Protein AF-A0A1V9VAI1-F1 (afdb_monomer_lite)

Foldseek 3Di:
DDDDQQDWDWDWDADPVRPDIDTFTWGFHAADDPPRDTDTHTDDPPPPDDDPPDDDDDPDDD

Organism: NCBI:txid28198

pLDDT: mean 87.6, std 10.9, range [48.53, 96.81]

Radius of gyration: 13.83 Å; chains: 1; bounding box: 30×34×28 Å

Sequence (62 aa):
MEIKTFDIVLCEFYFSNLNQSKKRPVLVFKDNLPFDDFIAIPISSKIGNMTNDEILIELKYL

InterPro domains:
  IPR003477 mRNA interferase PemK-like [PF02452] (5-52)
  IPR011067 Plasmid maintenance toxin/Cell growth inhibitor [G3DSA:2.30.30.110] (1-61)

Structure (mmCIF, N/CA/C/O backbone):
data_AF-A0A1V9VAI1-F1
#
_entry.id   AF-A0A1V9VAI1-F1
#
loop_
_atom_site.group_PDB
_atom_site.id
_atom_site.type_symbol
_atom_site.label_atom_id
_atom_site.label_alt_id
_atom_site.label_comp_id
_atom_site.label_asym_id
_atom_site.label_entity_id
_atom_site.label_seq_id
_atom_site.pdbx_PDB_ins_code
_atom_site.Cartn_x
_atom_site.Cartn_y
_atom_site.Cartn_z
_atom_site.occupancy
_atom_site.B_iso_or_equiv
_atom_site.auth_seq_id
_atom_site.auth_comp_id
_atom_site.auth_asym_id
_atom_site.auth_atom_id
_atom_site.pdbx_PDB_model_num
ATOM 1 N N . MET A 1 1 ? 15.013 -10.024 -3.392 1.00 68.88 1 MET A N 1
ATOM 2 C CA . MET A 1 1 ? 13.808 -10.877 -3.322 1.00 68.88 1 MET A CA 1
ATOM 3 C C . MET A 1 1 ? 12.933 -10.449 -4.477 1.00 68.88 1 MET A C 1
ATOM 5 O O . MET A 1 1 ? 12.809 -9.247 -4.662 1.00 68.88 1 MET A O 1
ATOM 9 N N . GLU A 1 2 ? 12.425 -11.377 -5.285 1.00 85.75 2 GLU A N 1
ATOM 10 C CA . GLU A 1 2 ? 11.492 -11.021 -6.361 1.00 85.75 2 GLU A CA 1
ATOM 11 C C . GLU A 1 2 ? 10.169 -10.596 -5.706 1.0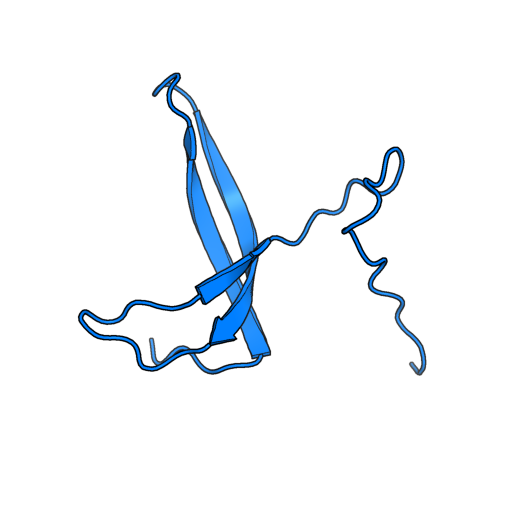0 85.75 2 GLU A C 1
ATOM 13 O O . GLU A 1 2 ? 9.578 -11.394 -4.983 1.00 85.75 2 GLU A O 1
ATOM 18 N N . ILE A 1 3 ? 9.774 -9.332 -5.876 1.00 91.31 3 ILE A N 1
ATOM 19 C CA . ILE A 1 3 ? 8.518 -8.777 -5.356 1.00 91.31 3 ILE A CA 1
ATOM 20 C C . ILE A 1 3 ? 7.492 -8.837 -6.480 1.00 91.31 3 ILE A C 1
ATOM 22 O O . ILE A 1 3 ? 7.784 -8.370 -7.582 1.00 91.31 3 ILE A O 1
ATOM 26 N N . LYS A 1 4 ? 6.309 -9.386 -6.200 1.00 95.44 4 LYS A N 1
ATOM 27 C CA . LYS A 1 4 ? 5.223 -9.513 -7.173 1.00 95.44 4 LYS A CA 1
ATOM 28 C C . LYS A 1 4 ? 4.017 -8.676 -6.789 1.00 95.44 4 LYS A C 1
ATOM 30 O O . LYS A 1 4 ? 3.755 -8.412 -5.615 1.00 95.44 4 LYS A O 1
ATOM 35 N N . TH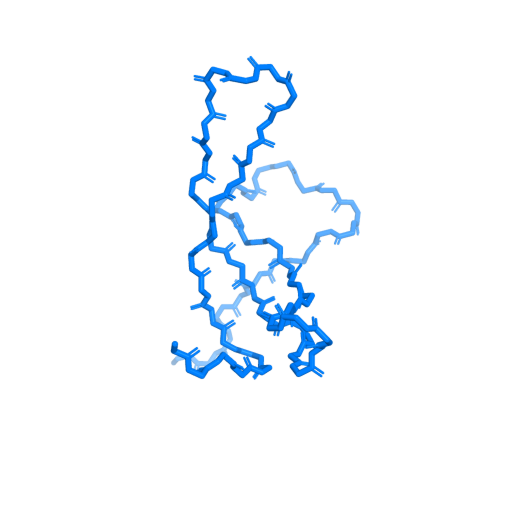R A 1 5 ? 3.251 -8.267 -7.795 1.00 96.75 5 THR A N 1
ATOM 36 C CA . THR A 1 5 ? 1.924 -7.678 -7.579 1.00 96.75 5 THR A CA 1
ATOM 37 C C . THR A 1 5 ? 1.081 -8.591 -6.671 1.00 96.75 5 THR A C 1
ATOM 39 O O . THR A 1 5 ? 1.041 -9.803 -6.870 1.00 96.75 5 THR A O 1
ATOM 42 N N . PHE A 1 6 ? 0.406 -7.990 -5.686 1.00 95.12 6 PHE A N 1
ATOM 43 C CA . PHE A 1 6 ? -0.344 -8.616 -4.585 1.00 95.12 6 PHE A CA 1
ATOM 44 C C . PHE A 1 6 ? 0.460 -9.212 -3.423 1.00 95.12 6 PHE A C 1
ATOM 46 O O . PHE A 1 6 ? -0.153 -9.662 -2.452 1.00 95.12 6 PHE A O 1
ATOM 53 N N . ASP A 1 7 ? 1.791 -9.142 -3.437 1.00 95.88 7 ASP A N 1
ATOM 54 C CA . ASP A 1 7 ? 2.566 -9.463 -2.240 1.00 95.88 7 ASP A CA 1
ATOM 55 C C . ASP A 1 7 ? 2.284 -8.458 -1.112 1.00 95.88 7 ASP A C 1
ATOM 57 O O . ASP A 1 7 ? 2.073 -7.261 -1.340 1.00 95.88 7 ASP A O 1
ATOM 61 N N . ILE A 1 8 ? 2.332 -8.943 0.132 1.00 95.25 8 ILE A N 1
ATOM 62 C CA . ILE A 1 8 ? 2.379 -8.093 1.323 1.00 95.25 8 ILE A CA 1
ATOM 63 C C . ILE A 1 8 ? 3.814 -8.084 1.833 1.00 95.25 8 ILE A C 1
ATOM 65 O O . ILE A 1 8 ? 4.336 -9.106 2.279 1.00 95.25 8 ILE A O 1
ATOM 69 N N . VAL A 1 9 ? 4.442 -6.912 1.803 1.00 95.31 9 VAL A N 1
ATOM 70 C CA . VAL A 1 9 ? 5.830 -6.722 2.240 1.00 95.31 9 VAL A CA 1
ATOM 71 C C . VAL A 1 9 ? 5.910 -5.672 3.341 1.00 95.31 9 VAL A C 1
ATOM 73 O O . VAL A 1 9 ? 5.019 -4.838 3.501 1.00 95.31 9 VAL A O 1
ATOM 76 N N . LEU A 1 10 ? 6.977 -5.717 4.139 1.00 94.81 10 LEU A N 1
ATOM 77 C CA . LEU A 1 10 ? 7.218 -4.743 5.200 1.00 94.81 10 LEU A CA 1
ATOM 78 C C . LEU A 1 10 ? 8.199 -3.675 4.706 1.00 94.81 10 LEU A C 1
ATOM 80 O O . LEU A 1 10 ? 9.363 -3.979 4.457 1.00 94.81 10 LEU A O 1
ATOM 84 N N . CYS A 1 11 ? 7.743 -2.426 4.616 1.00 92.88 11 CYS A N 1
ATOM 85 C CA . CYS A 1 11 ? 8.558 -1.289 4.182 1.00 92.88 11 CYS A CA 1
ATOM 86 C C . CYS A 1 11 ? 8.897 -0.362 5.346 1.00 92.88 11 CYS A C 1
ATOM 88 O O . CYS A 1 11 ? 8.094 -0.173 6.262 1.00 92.88 11 CYS A O 1
ATOM 90 N N . GLU A 1 12 ? 10.076 0.251 5.290 1.00 91.38 12 GLU A N 1
ATOM 91 C CA . GLU A 1 12 ? 10.492 1.293 6.223 1.00 91.38 12 GLU A CA 1
ATOM 92 C C . GLU A 1 12 ? 10.154 2.677 5.656 1.00 91.38 12 GLU A C 1
ATOM 94 O O . GLU A 1 12 ? 10.604 3.049 4.578 1.00 91.38 12 GLU A O 1
ATOM 99 N N . PHE A 1 13 ? 9.337 3.436 6.388 1.00 87.88 13 PHE A N 1
ATOM 100 C CA . PHE A 1 13 ? 8.943 4.797 6.035 1.00 87.88 13 PHE A CA 1
ATOM 101 C C . PHE A 1 13 ? 9.722 5.805 6.875 1.00 87.88 13 PHE A C 1
ATOM 103 O O . PHE A 1 13 ? 9.637 5.778 8.108 1.00 87.88 13 PHE A O 1
ATOM 110 N N . TYR A 1 14 ? 10.417 6.722 6.204 1.00 82.31 14 TYR A N 1
ATOM 111 C CA . TYR A 1 14 ? 11.113 7.848 6.820 1.00 82.31 14 TYR A CA 1
ATOM 112 C C . TYR A 1 14 ? 10.208 9.081 6.817 1.00 82.31 14 TYR A C 1
ATOM 114 O O . TYR A 1 14 ? 9.730 9.513 5.770 1.00 82.31 14 TYR A O 1
ATOM 122 N N . PHE A 1 15 ? 9.953 9.649 7.994 1.00 80.00 15 PHE A N 1
ATOM 123 C CA . PHE A 1 15 ? 9.186 10.887 8.123 1.00 80.00 15 PHE A CA 1
ATOM 124 C C . PHE A 1 15 ? 10.129 12.093 8.116 1.00 80.00 15 PHE A C 1
ATOM 126 O O . PHE A 1 15 ? 11.269 12.009 8.569 1.00 80.00 15 PHE A O 1
ATOM 133 N N . SER A 1 16 ? 9.645 13.236 7.626 1.00 70.19 16 SER A N 1
ATOM 134 C CA . SER A 1 16 ? 10.417 14.485 7.491 1.00 70.19 16 SER A CA 1
ATOM 135 C C . SER A 1 16 ? 10.973 15.033 8.810 1.00 70.19 16 SER A C 1
ATOM 137 O O . SER A 1 16 ? 11.871 15.866 8.797 1.00 70.19 16 SER A O 1
ATOM 139 N N . ASN A 1 17 ? 10.482 14.548 9.953 1.00 69.06 17 ASN A N 1
ATOM 140 C CA . ASN A 1 17 ? 11.036 14.856 11.268 1.00 69.06 17 ASN A CA 1
ATOM 141 C C . ASN A 1 17 ? 12.278 14.014 11.634 1.00 69.06 17 ASN A C 1
ATOM 143 O O . ASN A 1 17 ? 12.766 14.157 12.752 1.00 69.06 17 ASN A O 1
ATOM 147 N N . LEU A 1 18 ? 12.759 13.154 10.721 1.00 62.69 18 LEU A N 1
ATOM 148 C CA . LEU A 1 18 ? 14.056 12.450 10.675 1.00 62.69 18 LEU A CA 1
AT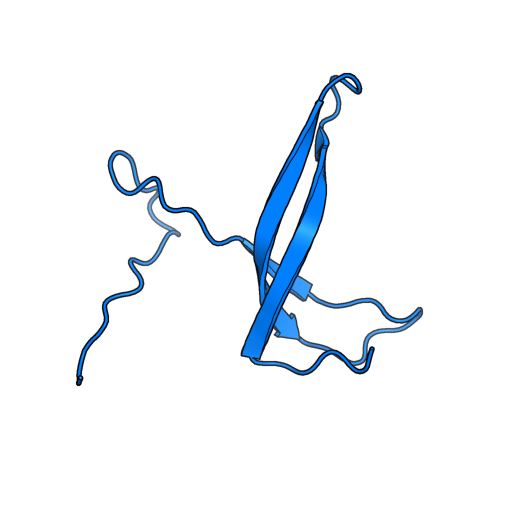OM 149 C C . LEU A 1 18 ? 14.472 11.619 11.905 1.00 62.69 18 LEU A C 1
ATOM 151 O O . LEU A 1 18 ? 15.499 10.953 11.866 1.00 62.69 18 LEU A O 1
ATOM 155 N N . ASN A 1 19 ? 13.662 11.578 12.960 1.00 63.41 19 ASN A N 1
ATOM 156 C CA . ASN A 1 19 ? 13.976 10.891 14.213 1.00 63.41 19 ASN A CA 1
ATOM 157 C C . ASN A 1 19 ? 13.162 9.609 14.430 1.00 63.41 19 ASN A C 1
ATOM 159 O O . ASN A 1 19 ? 13.327 8.946 15.452 1.00 63.41 19 ASN A O 1
ATOM 163 N N . GLN A 1 20 ? 12.252 9.264 13.513 1.00 72.56 20 GLN A N 1
ATOM 164 C CA . GLN A 1 20 ? 11.430 8.059 13.620 1.00 72.56 20 GLN A CA 1
ATOM 165 C C . GLN A 1 20 ? 11.212 7.439 12.243 1.00 72.56 20 GLN A C 1
ATOM 167 O O . GLN A 1 20 ? 1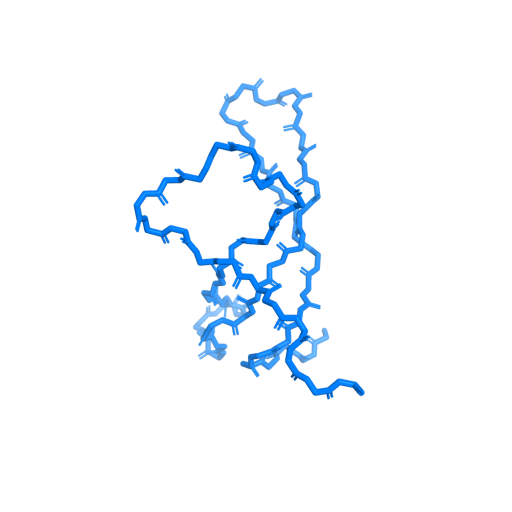0.556 8.033 11.385 1.00 72.56 20 GLN A O 1
ATOM 172 N N . SER A 1 21 ? 11.713 6.221 12.054 1.00 81.44 21 SER A N 1
ATOM 173 C CA . SER A 1 21 ? 11.251 5.354 10.979 1.00 81.44 21 SER A CA 1
ATOM 174 C C . SER A 1 21 ? 10.115 4.469 11.487 1.00 81.44 21 SER A C 1
ATOM 176 O O . SER A 1 21 ? 10.060 4.092 12.662 1.00 81.44 21 SER A O 1
ATOM 178 N N . LYS A 1 22 ? 9.147 4.172 10.618 1.00 86.25 22 LYS A N 1
ATOM 179 C CA . LYS A 1 22 ? 8.088 3.204 10.927 1.00 86.25 22 LYS A CA 1
ATOM 180 C C . LYS A 1 22 ? 8.114 2.101 9.897 1.00 86.25 22 LYS A C 1
ATOM 182 O O . LYS A 1 22 ? 8.033 2.370 8.703 1.00 86.25 22 LYS A O 1
ATOM 187 N N . LYS A 1 23 ? 8.157 0.861 10.372 1.00 91.25 23 LYS A N 1
ATOM 188 C CA . LYS A 1 23 ? 7.928 -0.306 9.527 1.00 91.25 23 LYS A CA 1
ATOM 189 C C . LYS A 1 23 ? 6.427 -0.505 9.371 1.00 91.25 23 LYS A C 1
ATOM 191 O O . LYS A 1 23 ? 5.721 -0.591 10.376 1.00 91.25 23 LYS A O 1
ATOM 196 N N . ARG A 1 24 ? 5.932 -0.528 8.136 1.00 92.06 24 ARG A N 1
ATOM 197 C CA . ARG A 1 24 ? 4.508 -0.729 7.841 1.00 92.06 24 ARG A CA 1
ATOM 198 C C . ARG A 1 24 ? 4.330 -1.808 6.780 1.00 92.06 24 ARG A C 1
ATOM 200 O O . ARG A 1 24 ? 5.108 -1.824 5.824 1.00 92.06 24 ARG A O 1
ATOM 207 N N . PRO A 1 25 ? 3.335 -2.695 6.940 1.00 95.62 25 PRO A N 1
ATOM 208 C CA . PRO A 1 25 ? 2.949 -3.589 5.866 1.00 95.62 25 PRO A CA 1
ATOM 209 C C . PRO A 1 25 ? 2.367 -2.767 4.717 1.00 95.62 25 PRO A C 1
ATOM 211 O O . PRO A 1 25 ? 1.635 -1.798 4.940 1.00 95.62 25 PRO A O 1
ATOM 214 N N . VAL A 1 26 ? 2.696 -3.152 3.494 1.00 95.75 26 VAL A N 1
ATOM 215 C CA . VAL A 1 26 ? 2.158 -2.557 2.275 1.00 95.75 26 VAL A CA 1
ATOM 216 C C . VAL A 1 26 ? 1.744 -3.672 1.318 1.00 95.75 26 VAL A C 1
ATOM 218 O O . VAL A 1 26 ? 2.409 -4.705 1.252 1.00 95.75 26 VAL A O 1
ATOM 221 N N . LEU A 1 27 ? 0.647 -3.465 0.596 1.00 96.38 27 LEU A N 1
ATOM 222 C CA . LEU A 1 27 ? 0.213 -4.314 -0.508 1.00 96.38 27 LEU A CA 1
ATOM 223 C C . LEU A 1 27 ? 0.856 -3.814 -1.798 1.00 96.38 27 LEU A C 1
ATOM 225 O O . LEU A 1 27 ? 0.629 -2.667 -2.182 1.00 96.38 27 LEU A O 1
ATOM 229 N N . VAL A 1 28 ? 1.614 -4.660 -2.486 1.00 96.81 28 VAL A N 1
ATOM 230 C CA . VAL A 1 28 ? 2.200 -4.316 -3.784 1.00 96.81 28 VAL A CA 1
ATOM 231 C C . VAL A 1 28 ? 1.085 -4.205 -4.820 1.00 96.81 28 VAL A C 1
ATOM 233 O O . VAL A 1 28 ? 0.393 -5.175 -5.121 1.00 96.81 28 VAL A O 1
ATOM 236 N N . PHE A 1 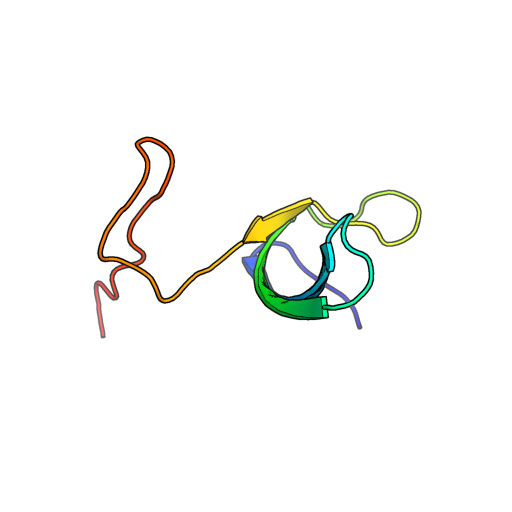29 ? 0.905 -3.004 -5.360 1.00 96.50 29 PHE A N 1
ATOM 237 C CA . PHE A 1 29 ? -0.108 -2.693 -6.367 1.00 96.50 29 PHE A CA 1
ATOM 238 C C . PHE A 1 29 ? 0.441 -2.810 -7.791 1.00 96.50 29 PHE A C 1
ATOM 240 O O . PHE A 1 29 ? -0.284 -3.196 -8.704 1.00 96.50 29 PHE A O 1
ATOM 247 N N . LYS A 1 30 ? 1.718 -2.466 -7.982 1.00 96.25 30 LYS A N 1
ATOM 248 C CA . LYS A 1 30 ? 2.415 -2.591 -9.261 1.00 96.25 30 LYS A CA 1
ATOM 249 C C . LYS A 1 30 ? 3.896 -2.848 -9.023 1.00 96.25 30 LYS A C 1
ATOM 251 O O . LYS A 1 30 ? 4.547 -2.050 -8.356 1.00 96.25 30 LYS 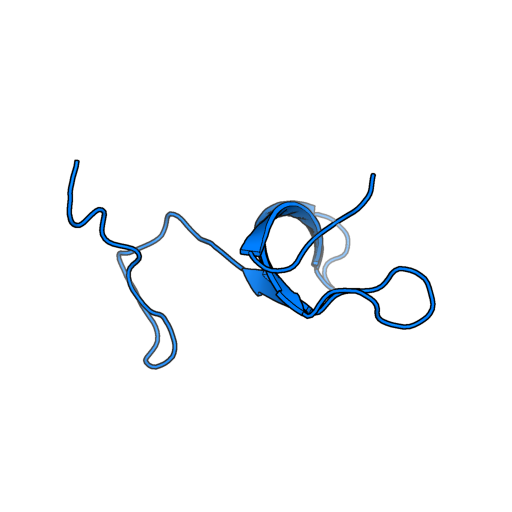A O 1
ATOM 256 N N . ASP A 1 31 ? 4.402 -3.925 -9.596 1.00 94.25 31 ASP A N 1
ATOM 257 C CA . ASP A 1 31 ? 5.807 -4.328 -9.613 1.00 94.25 31 ASP A CA 1
ATOM 258 C C . ASP A 1 31 ? 6.488 -3.986 -10.957 1.00 94.25 31 ASP A C 1
ATOM 260 O O . ASP A 1 31 ? 5.909 -3.313 -11.819 1.00 94.25 31 ASP A O 1
ATOM 264 N N . ASN A 1 32 ? 7.740 -4.437 -11.115 1.00 91.25 32 ASN A N 1
ATOM 265 C CA . ASN A 1 32 ? 8.539 -4.333 -12.342 1.00 91.25 32 ASN A CA 1
ATOM 266 C C . ASN A 1 32 ? 8.682 -2.893 -12.876 1.00 91.25 32 ASN A C 1
ATOM 268 O O . ASN A 1 32 ? 8.559 -2.631 -14.078 1.00 91.25 32 ASN A O 1
ATOM 272 N N . LEU A 1 33 ? 8.903 -1.939 -11.969 1.00 92.19 33 LEU A N 1
ATOM 273 C CA . LEU A 1 33 ? 9.282 -0.577 -12.335 1.00 92.19 33 LEU A CA 1
ATOM 274 C C . LEU A 1 33 ? 10.810 -0.482 -12.493 1.00 92.19 33 LEU A C 1
ATOM 276 O O . LEU A 1 33 ? 11.543 -1.340 -11.997 1.00 92.19 33 LEU A O 1
ATOM 280 N N . PRO A 1 34 ? 11.315 0.546 -13.199 1.00 94.12 34 PRO A N 1
ATOM 281 C CA . PRO A 1 34 ? 12.749 0.807 -13.262 1.00 94.12 34 PRO A CA 1
ATOM 282 C C . PRO A 1 34 ? 13.381 0.876 -11.864 1.00 94.12 34 PRO A C 1
ATOM 284 O O . PRO A 1 34 ? 12.730 1.308 -10.921 1.00 94.12 34 PRO A O 1
ATOM 287 N N . PHE A 1 35 ? 14.659 0.502 -11.756 1.00 90.75 35 PHE A N 1
ATOM 288 C CA . PHE A 1 35 ? 15.443 0.574 -10.509 1.00 90.75 35 PHE A CA 1
ATOM 289 C C . PHE A 1 35 ? 14.944 -0.320 -9.360 1.00 90.75 35 PHE A C 1
ATOM 291 O O . PHE A 1 35 ? 15.218 -0.022 -8.203 1.00 90.75 35 PHE A O 1
ATOM 298 N N . ASP A 1 36 ? 14.255 -1.420 -9.681 1.00 87.50 36 ASP A N 1
ATOM 299 C CA . ASP A 1 36 ? 13.654 -2.342 -8.703 1.00 87.50 36 ASP A CA 1
ATOM 300 C C . ASP A 1 36 ? 12.582 -1.680 -7.814 1.00 87.50 36 ASP A C 1
ATOM 302 O O . ASP A 1 36 ? 12.279 -2.150 -6.713 1.00 87.50 36 ASP A O 1
ATOM 306 N N . ASP A 1 37 ? 11.975 -0.598 -8.310 1.00 92.50 37 ASP A N 1
ATOM 307 C CA . ASP A 1 37 ? 10.886 0.097 -7.636 1.00 92.50 37 ASP A CA 1
ATOM 308 C C . ASP A 1 37 ? 9.549 -0.653 -7.776 1.00 92.50 37 ASP A C 1
ATOM 310 O O . ASP A 1 37 ? 9.315 -1.477 -8.670 1.00 92.50 37 ASP A O 1
ATOM 314 N N . PHE A 1 38 ? 8.611 -0.305 -6.898 1.00 94.81 38 PHE A N 1
ATOM 315 C CA . PHE A 1 38 ? 7.222 -0.741 -6.968 1.00 94.81 38 PHE A CA 1
ATOM 316 C C . PHE A 1 38 ? 6.294 0.333 -6.392 1.00 94.81 38 PHE A C 1
ATOM 318 O O . PHE A 1 38 ? 6.700 1.195 -5.612 1.00 94.81 38 PHE A O 1
ATOM 325 N N . ILE A 1 39 ? 5.018 0.275 -6.766 1.00 96.38 39 ILE A N 1
ATOM 326 C CA . ILE A 1 39 ? 3.954 1.071 -6.146 1.00 96.38 39 ILE A CA 1
ATOM 327 C C . ILE A 1 39 ? 3.202 0.163 -5.184 1.00 96.38 39 ILE A C 1
ATOM 329 O O . ILE A 1 39 ? 2.828 -0.955 -5.542 1.00 96.38 39 ILE A O 1
ATOM 333 N N . ALA A 1 40 ? 2.948 0.649 -3.972 1.00 95.69 40 ALA A N 1
ATOM 334 C CA . ALA A 1 40 ? 2.230 -0.103 -2.957 1.00 95.69 40 ALA A CA 1
ATOM 335 C C . ALA A 1 40 ? 1.238 0.753 -2.169 1.00 95.69 40 ALA A C 1
ATOM 337 O O . ALA A 1 40 ? 1.383 1.970 -2.053 1.00 95.69 40 ALA A O 1
ATOM 338 N N . ILE A 1 41 ? 0.238 0.078 -1.608 1.00 95.56 41 ILE A N 1
ATOM 339 C CA . ILE A 1 41 ? -0.820 0.658 -0.784 1.00 95.56 41 ILE A CA 1
ATOM 340 C C . ILE A 1 41 ? -0.532 0.295 0.681 1.00 95.56 41 ILE A C 1
ATOM 342 O O . ILE A 1 41 ? -0.432 -0.892 1.001 1.00 95.56 41 ILE A O 1
ATOM 346 N N . PRO A 1 42 ? -0.367 1.269 1.592 1.00 93.38 42 PRO A N 1
ATOM 347 C CA . PRO A 1 42 ? -0.057 0.986 2.988 1.00 93.38 42 PRO A CA 1
ATOM 348 C C . PRO A 1 42 ? -1.242 0.356 3.723 1.00 93.38 42 PRO A C 1
ATOM 350 O O . PRO A 1 42 ? -2.378 0.800 3.595 1.00 93.38 42 PRO A O 1
ATOM 353 N N . ILE A 1 43 ? -0.951 -0.643 4.555 1.00 94.00 43 ILE A N 1
ATOM 354 C CA . ILE A 1 43 ? -1.929 -1.320 5.407 1.00 94.00 43 ILE A CA 1
ATOM 355 C C . ILE A 1 43 ? -1.727 -0.862 6.857 1.00 94.00 43 ILE A C 1
ATOM 357 O O . ILE A 1 43 ? -0.605 -0.692 7.345 1.00 94.00 43 ILE A O 1
ATOM 361 N N . SER A 1 44 ? -2.833 -0.657 7.567 1.00 91.06 44 SER A N 1
ATOM 362 C CA . SER A 1 44 ? -2.854 -0.238 8.967 1.00 91.06 44 SER A CA 1
ATOM 363 C C . SER A 1 44 ? -3.891 -1.043 9.742 1.00 91.06 44 SER A C 1
ATOM 365 O O . SER A 1 44 ? -4.978 -1.304 9.242 1.00 91.06 44 SER A O 1
ATOM 367 N N . SER A 1 45 ? -3.583 -1.387 10.993 1.00 90.75 45 SER A N 1
ATOM 368 C CA . SER A 1 45 ? -4.554 -1.975 11.927 1.00 90.75 45 SER A CA 1
ATOM 369 C C . SER A 1 45 ? -5.468 -0.931 12.584 1.00 90.75 45 SER A C 1
ATOM 371 O O . SER A 1 45 ? -6.396 -1.277 13.312 1.00 90.75 45 SER A O 1
ATOM 373 N N . LYS A 1 46 ? -5.214 0.366 12.363 1.00 90.44 46 LYS A N 1
ATOM 374 C CA . LYS A 1 46 ? -6.015 1.458 12.924 1.00 90.44 46 LYS A CA 1
ATOM 375 C C . LYS A 1 46 ? -7.297 1.650 12.109 1.00 90.44 46 LYS A C 1
ATOM 377 O O . LYS A 1 46 ? -7.280 2.360 11.115 1.00 90.44 46 LYS A O 1
ATOM 382 N N . ILE A 1 47 ? -8.397 1.086 12.596 1.00 90.12 47 ILE A N 1
ATOM 383 C CA . ILE A 1 47 ? -9.722 1.146 11.950 1.00 90.12 47 ILE A CA 1
ATOM 384 C C . ILE A 1 47 ? -10.670 2.208 12.538 1.00 90.12 47 ILE A C 1
ATOM 386 O O . ILE A 1 47 ? -11.750 2.430 12.012 1.00 90.12 47 ILE A O 1
ATOM 390 N N . GLY A 1 48 ? -10.294 2.868 13.641 1.00 89.06 48 GLY A N 1
ATOM 391 C CA . GLY A 1 48 ? -11.214 3.749 14.378 1.00 89.06 48 GLY A CA 1
ATOM 392 C C . GLY A 1 48 ? -11.584 5.063 13.674 1.00 89.06 48 GLY A C 1
ATOM 393 O O . GLY A 1 48 ? -12.691 5.543 13.863 1.00 89.06 48 GLY A O 1
ATOM 394 N N . ASN A 1 49 ? -10.679 5.631 12.867 1.00 88.69 49 ASN A N 1
ATOM 395 C CA . ASN A 1 49 ? -10.893 6.883 12.129 1.00 88.69 49 ASN A CA 1
ATOM 396 C C . ASN A 1 49 ? -10.419 6.689 10.688 1.00 88.69 49 ASN A C 1
ATOM 398 O O . ASN A 1 49 ? -9.279 7.040 10.375 1.00 88.69 49 ASN A O 1
ATOM 402 N N . MET A 1 50 ? -11.266 6.086 9.859 1.00 91.50 50 MET A N 1
ATOM 403 C CA . MET A 1 50 ? -10.982 5.902 8.439 1.00 91.50 50 MET A CA 1
ATOM 404 C C . MET A 1 50 ? -11.295 7.180 7.659 1.00 91.50 50 MET A C 1
ATOM 406 O O . MET A 1 50 ? -12.272 7.877 7.934 1.00 91.50 50 MET A O 1
ATOM 410 N N . THR A 1 51 ? -10.440 7.490 6.697 1.00 90.81 51 THR A N 1
ATOM 411 C CA . THR A 1 51 ? -10.662 8.518 5.680 1.00 90.81 51 THR A CA 1
ATOM 412 C C . THR A 1 51 ? -11.508 7.955 4.535 1.00 90.81 51 THR A C 1
ATOM 414 O O . THR A 1 51 ? -11.650 6.742 4.398 1.00 90.81 51 THR A O 1
ATOM 417 N N . ASN A 1 52 ? -12.084 8.829 3.703 1.00 91.44 52 ASN A N 1
ATOM 418 C CA . ASN A 1 52 ? -13.014 8.417 2.641 1.00 91.44 52 ASN A CA 1
ATOM 419 C C . ASN A 1 52 ? -12.388 7.489 1.582 1.00 91.44 52 ASN A C 1
ATOM 421 O O . ASN A 1 52 ? -13.123 6.769 0.913 1.00 91.44 52 ASN A O 1
ATOM 425 N N . ASP A 1 53 ? -11.060 7.497 1.451 1.00 92.06 53 ASP A N 1
ATOM 426 C CA . ASP A 1 53 ? -10.319 6.714 0.455 1.00 92.06 53 ASP A CA 1
ATOM 427 C C . ASP A 1 53 ? -9.663 5.455 1.057 1.00 92.06 53 ASP A C 1
ATOM 429 O O . ASP A 1 53 ? -8.851 4.791 0.412 1.00 92.06 53 ASP A O 1
ATOM 433 N N . GLU A 1 54 ? -10.000 5.112 2.305 1.00 93.06 54 GLU A N 1
ATOM 434 C CA . GLU A 1 54 ? -9.553 3.884 2.960 1.00 93.06 54 GLU A CA 1
ATOM 435 C C . GLU A 1 54 ? -10.627 2.793 2.878 1.00 93.06 54 GLU A C 1
ATOM 437 O O . GLU A 1 54 ? -11.817 3.033 3.077 1.00 93.06 54 GLU A O 1
ATOM 442 N N . ILE A 1 55 ? -10.194 1.555 2.623 1.00 92.19 55 ILE A N 1
ATOM 443 C CA . ILE A 1 55 ? -11.068 0.381 2.525 1.00 92.19 55 ILE A CA 1
ATOM 444 C C . ILE A 1 55 ? -10.722 -0.592 3.651 1.00 92.19 55 ILE A C 1
ATOM 446 O O . ILE A 1 55 ? -9.552 -0.902 3.883 1.00 92.19 55 ILE A O 1
ATOM 450 N N . LEU A 1 56 ? -11.747 -1.095 4.343 1.00 91.88 56 LEU A N 1
ATOM 451 C CA . LEU A 1 56 ? -11.576 -2.130 5.355 1.00 91.88 56 LEU A CA 1
ATOM 452 C C . LEU A 1 56 ? -11.329 -3.477 4.667 1.00 91.88 56 LEU A C 1
ATOM 454 O O . LEU A 1 56 ? -12.154 -3.948 3.884 1.00 91.88 56 LEU A O 1
ATOM 458 N N . ILE A 1 57 ? -10.198 -4.108 4.979 1.00 88.94 57 ILE A N 1
ATOM 459 C CA . ILE A 1 57 ? -9.885 -5.461 4.514 1.00 88.94 57 ILE A CA 1
ATOM 460 C C . ILE A 1 57 ? -10.607 -6.446 5.439 1.00 88.94 57 ILE A C 1
ATOM 462 O O . ILE A 1 57 ? -10.139 -6.741 6.538 1.00 88.94 57 ILE A O 1
ATOM 466 N N . GLU A 1 58 ? -11.770 -6.929 5.009 1.00 85.44 58 GLU A N 1
ATOM 467 C CA . GLU A 1 58 ? -12.531 -7.958 5.720 1.00 85.44 58 GLU A CA 1
ATOM 468 C C . GLU A 1 58 ? -12.128 -9.355 5.233 1.00 85.44 58 GLU A C 1
ATOM 470 O O . GLU A 1 58 ? -12.081 -9.618 4.030 1.00 85.44 58 GLU A O 1
ATOM 475 N N . LEU A 1 59 ? -11.907 -10.286 6.163 1.00 77.62 59 LEU A N 1
ATOM 476 C CA . LEU A 1 59 ? -11.849 -11.710 5.837 1.00 77.62 59 LEU A CA 1
ATOM 477 C C . LEU A 1 59 ? -13.273 -12.194 5.548 1.00 77.62 59 LEU A C 1
ATOM 479 O O . LEU A 1 59 ? -13.994 -12.620 6.449 1.00 77.62 59 LEU A O 1
ATOM 483 N N . LYS A 1 60 ? -13.699 -12.109 4.289 1.00 63.75 60 LYS A N 1
ATOM 484 C CA . LYS A 1 60 ? -14.852 -12.876 3.812 1.00 63.75 60 LYS A CA 1
ATOM 485 C C . LYS A 1 60 ? -14.311 -14.203 3.293 1.00 63.75 60 LYS A C 1
ATOM 487 O O . LYS A 1 60 ? -13.480 -14.190 2.393 1.00 63.75 60 LYS A O 1
ATOM 492 N N . TYR A 1 61 ? -14.792 -15.309 3.862 1.00 56.44 61 TYR A N 1
ATOM 493 C CA . TYR A 1 61 ? -14.512 -16.702 3.469 1.00 56.44 61 TYR A CA 1
ATOM 494 C C . TYR A 1 61 ? -13.239 -17.357 4.044 1.00 56.44 61 TYR A C 1
ATOM 496 O O . TYR A 1 61 ? -12.386 -17.826 3.293 1.00 56.44 61 TYR A O 1
ATOM 504 N N . LEU A 1 62 ? -13.164 -17.470 5.376 1.00 48.53 62 LEU A N 1
ATOM 505 C CA . LEU A 1 62 ? -12.536 -18.637 6.018 1.00 48.53 62 LEU A CA 1
ATOM 506 C C . LEU A 1 62 ? -13.623 -19.637 6.418 1.00 48.53 62 LEU A C 1
ATOM 508 O O . LEU A 1 62 ? -14.655 -19.168 6.952 1.00 48.53 62 LEU A O 1
#

Secondary structure (DSSP, 8-state):
----TT-EEEEEEEPTTSS-EEEEEEEEEE---GGG--EEEE--S--SS--TT---------